Protein AF-A0A819Y690-F1 (afdb_monomer)

pLDDT: mean 80.03, std 16.09, range [38.84, 97.44]

Sequence (135 aa):
MNYKKLGAYDSQSVNSNSQELSTAEKNTSCLHIRRKLILNILAGIAVILILLAIMFATTILIFENVDTQTIKPTTGRSININATTTWIQHATTLAGGREGGRRLNQLYNPDSVYVDDDDRSILIAEWENDRIVKW

Mean predicted aligned error: 18.87 Å

Solvent-accessible surface area (backbone atoms only — not comparable to full-atom values): 8496 Å² total; per-residue (Å²): 138,89,82,84,84,78,76,81,82,74,71,63,67,63,54,56,55,51,53,50,50,54,51,50,54,50,50,54,52,51,51,51,52,52,49,53,53,51,51,52,51,54,51,52,51,52,53,53,53,53,52,52,51,50,53,52,52,53,52,49,56,59,53,68,69,62,65,79,79,74,78,68,85,68,88,78,76,80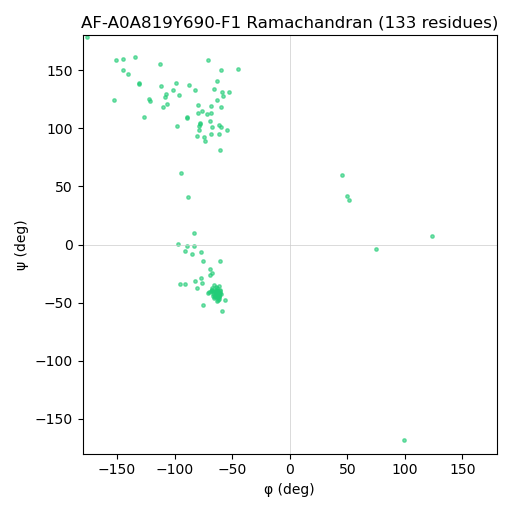,76,86,74,56,90,82,68,71,78,84,76,90,70,80,87,72,58,47,100,56,76,62,45,88,51,89,47,22,54,26,67,64,77,48,77,46,77,39,80,87,78,70,29,40,39,36,38,22,60,78,65,76,44,77,45,79,86

Secondary structure (DSSP, 8-state):
-----PPP--THHHHHHHHHHHHHHHHHHHHHHHHHHHHHHHHHHHHHHHHHHHHHHHHHHHHHT---------TT------TT----------S-SS---SSTT---SEEEEEEETTTTEEEEEETTTTEEEE-

Organism: NCBI:txid433720

Structure (mmCIF, N/CA/C/O backbone):
data_AF-A0A819Y690-F1
#
_entry.id   AF-A0A819Y690-F1
#
loop_
_atom_site.group_PDB
_atom_site.id
_atom_site.type_symbol
_atom_site.label_atom_id
_atom_site.label_alt_id
_atom_site.label_comp_id
_atom_site.label_asym_id
_atom_site.label_entity_id
_atom_site.label_seq_id
_atom_site.pdbx_PDB_ins_code
_atom_site.Cartn_x
_atom_site.Cartn_y
_atom_site.Cartn_z
_atom_site.occupancy
_atom_site.B_iso_or_equiv
_atom_site.auth_seq_id
_atom_site.auth_comp_id
_atom_site.auth_asym_id
_atom_site.auth_atom_id
_atom_site.pdbx_PDB_model_num
ATOM 1 N N . MET A 1 1 ? -76.875 -6.585 97.226 1.00 38.84 1 MET A N 1
ATOM 2 C CA . MET A 1 1 ? -76.715 -7.668 96.232 1.00 38.84 1 MET A CA 1
ATOM 3 C C . MET A 1 1 ? -75.985 -7.094 95.026 1.00 38.84 1 MET A C 1
ATOM 5 O O . MET A 1 1 ? -76.362 -6.030 94.560 1.00 38.84 1 MET A O 1
ATOM 9 N N . ASN A 1 2 ? -74.897 -7.743 94.619 1.00 47.78 2 ASN A N 1
ATOM 10 C CA . ASN A 1 2 ? -73.957 -7.345 93.567 1.00 47.78 2 ASN A CA 1
ATOM 11 C C . ASN A 1 2 ? -74.444 -7.862 92.200 1.00 47.78 2 ASN A C 1
ATOM 13 O O . ASN A 1 2 ? -74.790 -9.038 92.122 1.00 47.78 2 ASN A O 1
ATOM 17 N N . TYR A 1 3 ? -74.371 -7.068 91.128 1.00 44.50 3 TYR A N 1
ATOM 18 C CA . TYR A 1 3 ? -74.034 -7.607 89.803 1.00 44.50 3 TYR A CA 1
ATOM 19 C C . TYR A 1 3 ? -73.371 -6.548 88.917 1.00 44.50 3 TYR A C 1
ATOM 21 O O . TYR A 1 3 ? -73.872 -5.450 88.685 1.00 44.50 3 TYR A O 1
ATOM 29 N N . LYS A 1 4 ? -72.182 -6.925 88.454 1.00 50.94 4 LYS A N 1
ATOM 30 C CA . LYS A 1 4 ? -71.248 -6.176 87.619 1.00 50.94 4 LYS A CA 1
ATOM 31 C C . LYS A 1 4 ? -71.740 -6.261 86.171 1.00 50.94 4 LYS A C 1
ATOM 33 O O . LYS A 1 4 ? -71.847 -7.360 85.632 1.00 50.94 4 LYS A O 1
ATOM 38 N N . LYS A 1 5 ? -72.040 -5.128 85.531 1.00 49.84 5 LYS A N 1
ATOM 39 C CA . LYS A 1 5 ? -72.360 -5.091 84.097 1.00 49.84 5 LYS A CA 1
ATOM 40 C C . LYS A 1 5 ? -71.040 -5.163 83.321 1.00 49.84 5 LYS A C 1
ATOM 42 O O . LYS A 1 5 ? -70.294 -4.190 83.283 1.00 49.84 5 LYS A O 1
ATOM 47 N N . LEU A 1 6 ? -70.713 -6.344 82.796 1.00 48.91 6 LEU A N 1
ATOM 48 C CA . LEU A 1 6 ? -69.566 -6.552 81.909 1.00 48.91 6 LEU A CA 1
ATOM 49 C C . LEU A 1 6 ? -69.842 -5.834 80.582 1.00 48.91 6 LEU A C 1
ATOM 51 O O . LEU A 1 6 ? -70.844 -6.108 79.923 1.00 48.91 6 LEU A O 1
ATOM 55 N N . GLY A 1 7 ? -68.985 -4.872 80.241 1.00 55.56 7 GLY A N 1
ATOM 56 C CA . GLY A 1 7 ? -69.022 -4.175 78.958 1.00 55.56 7 GLY A CA 1
ATOM 57 C C . GLY A 1 7 ? -68.756 -5.142 77.807 1.00 55.56 7 GLY A C 1
ATOM 58 O O . GLY A 1 7 ? -67.942 -6.056 77.936 1.00 55.56 7 GLY A O 1
ATOM 59 N N . ALA A 1 8 ? -69.479 -4.953 76.703 1.00 52.78 8 ALA A N 1
ATOM 60 C CA . ALA A 1 8 ? -69.336 -5.741 75.488 1.00 52.78 8 ALA A CA 1
ATOM 61 C C . ALA A 1 8 ? -67.902 -5.641 74.945 1.00 52.78 8 ALA A C 1
ATOM 63 O O . ALA A 1 8 ? -67.343 -4.552 74.835 1.00 52.78 8 ALA A O 1
ATOM 64 N N . TYR A 1 9 ? -67.317 -6.793 74.631 1.00 52.31 9 TYR A N 1
ATOM 65 C CA . TYR A 1 9 ? -65.997 -6.901 74.025 1.00 52.31 9 TYR A CA 1
ATOM 66 C C . TYR A 1 9 ? -66.085 -6.428 72.565 1.00 52.31 9 TYR A C 1
ATOM 68 O O . TYR A 1 9 ? -66.771 -7.052 71.753 1.00 52.31 9 TYR A O 1
ATOM 76 N N . ASP A 1 10 ? -65.444 -5.302 72.245 1.00 55.59 10 ASP A N 1
ATOM 77 C CA . ASP A 1 10 ? -65.458 -4.709 70.906 1.00 55.59 10 ASP A CA 1
ATOM 78 C C . ASP A 1 10 ? -64.499 -5.459 69.966 1.00 55.59 10 ASP A C 1
ATOM 80 O O . ASP A 1 10 ? -63.275 -5.321 70.024 1.00 55.59 10 ASP A O 1
ATOM 84 N N . SER A 1 11 ? -65.081 -6.283 69.096 1.00 55.25 11 SER A N 1
ATOM 85 C CA . SER A 1 11 ? -64.370 -7.097 68.106 1.00 55.25 11 SER A CA 1
ATOM 86 C C . SER A 1 11 ? -63.889 -6.304 66.885 1.00 55.25 11 SER A C 1
ATOM 88 O O . SER A 1 11 ? -63.142 -6.851 66.071 1.00 55.25 11 SER A O 1
ATOM 90 N N . GLN A 1 12 ? -64.250 -5.021 66.749 1.00 54.78 12 GLN A N 1
ATOM 91 C CA . GLN A 1 12 ? -63.836 -4.223 65.591 1.00 54.78 12 GLN A CA 1
ATOM 92 C C . GLN A 1 12 ? -62.380 -3.749 65.670 1.00 54.78 12 GLN A C 1
ATOM 94 O O . GLN A 1 12 ? -61.725 -3.656 64.634 1.00 54.78 12 GLN A O 1
ATOM 99 N N . SER A 1 13 ? -61.834 -3.549 66.874 1.00 54.94 13 SER A N 1
ATOM 100 C CA . SER A 1 13 ? -60.443 -3.094 67.064 1.00 54.94 13 SER A CA 1
ATOM 101 C C . SER A 1 13 ? -59.379 -4.115 66.631 1.00 54.94 13 SER A C 1
ATOM 103 O O . SER A 1 13 ? -58.255 -3.751 66.290 1.00 54.94 13 SER A O 1
ATOM 105 N N . VAL A 1 14 ? -59.718 -5.407 66.622 1.00 59.09 14 VAL A N 1
ATOM 106 C CA . VAL A 1 14 ? -58.767 -6.483 66.296 1.00 59.09 14 VAL A CA 1
ATOM 107 C C . VAL A 1 14 ? -58.617 -6.660 64.777 1.00 59.09 14 VAL A C 1
ATOM 109 O O . VAL A 1 14 ? -57.529 -6.988 64.299 1.00 59.09 14 VAL A O 1
ATOM 112 N N . ASN A 1 15 ? -59.673 -6.399 63.997 1.00 57.69 15 ASN A N 1
ATOM 113 C CA . ASN A 1 15 ? -59.669 -6.568 62.537 1.00 57.69 15 ASN A CA 1
ATOM 114 C C . ASN A 1 15 ? -59.003 -5.386 61.802 1.00 57.69 15 ASN A C 1
ATOM 116 O O . ASN A 1 15 ? -58.261 -5.578 60.843 1.00 57.69 15 ASN A O 1
ATOM 120 N N . SER A 1 16 ? -59.197 -4.159 62.289 1.00 60.84 16 SER A N 1
ATOM 121 C CA . SER A 1 16 ? -58.549 -2.965 61.726 1.00 60.84 16 SER A CA 1
ATOM 122 C C . SER A 1 16 ? -57.027 -3.005 61.894 1.00 60.84 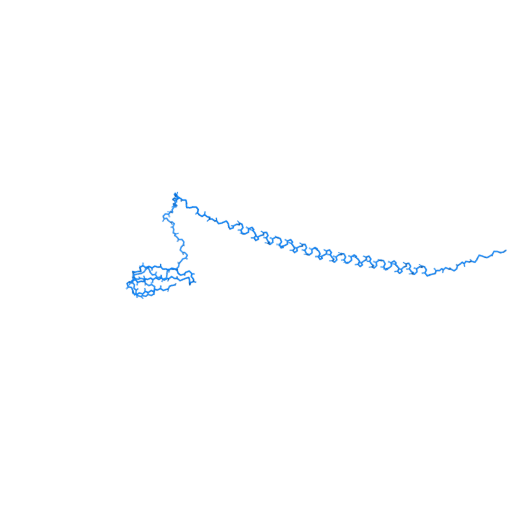16 SER A C 1
ATOM 124 O O . SER A 1 16 ? -56.296 -2.797 60.927 1.00 60.84 16 SER A O 1
ATOM 126 N N . ASN A 1 17 ? -56.542 -3.390 63.078 1.00 62.34 17 ASN A N 1
ATOM 127 C CA . ASN A 1 17 ? -55.106 -3.513 63.350 1.00 62.34 17 ASN A CA 1
ATOM 128 C C . ASN A 1 17 ? -54.434 -4.626 62.526 1.00 62.34 17 ASN A C 1
ATOM 130 O O . ASN A 1 17 ? -53.286 -4.487 62.109 1.00 62.34 17 ASN A O 1
ATOM 134 N N . SER A 1 18 ? -55.135 -5.732 62.261 1.00 63.25 18 SER A N 1
ATOM 135 C CA . SER A 1 18 ? -54.601 -6.833 61.444 1.00 63.25 18 SER A CA 1
ATOM 136 C C . SER A 1 18 ? -54.610 -6.512 59.943 1.00 63.25 18 SER A C 1
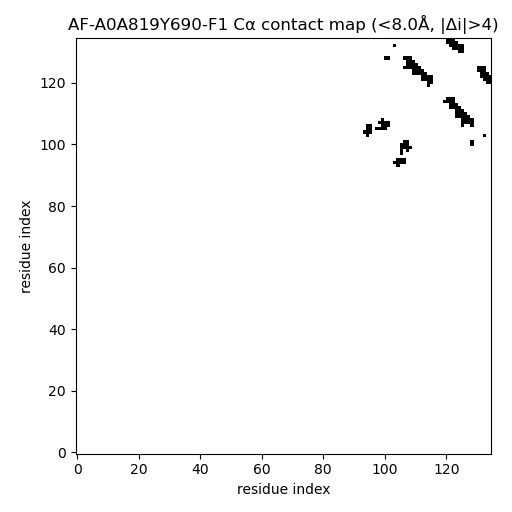ATOM 138 O O . SER A 1 18 ? -53.673 -6.890 59.233 1.00 63.25 18 SER A O 1
ATOM 140 N N . GLN A 1 19 ? -55.591 -5.747 59.454 1.00 68.88 19 GLN A N 1
ATOM 141 C CA . GLN A 1 19 ? -55.574 -5.206 58.090 1.00 68.88 19 GLN A CA 1
ATOM 142 C C . GLN A 1 19 ? -54.485 -4.139 57.886 1.00 68.88 19 GLN A C 1
ATOM 144 O O . GLN A 1 19 ? -53.811 -4.161 56.851 1.00 68.88 19 GLN A O 1
ATOM 149 N N . GLU A 1 20 ? -54.253 -3.248 58.856 1.00 70.81 20 GLU A N 1
ATOM 150 C CA . GLU A 1 20 ? -53.158 -2.267 58.801 1.00 70.81 20 GLU A CA 1
ATOM 151 C C . GLU A 1 20 ? -51.781 -2.936 58.829 1.00 70.81 20 GLU A C 1
ATOM 153 O O . GLU A 1 20 ? -50.924 -2.591 58.012 1.00 70.81 20 GLU A O 1
ATOM 158 N N . LEU A 1 21 ? -51.580 -3.945 59.685 1.00 69.50 21 LEU A N 1
ATOM 159 C CA . LEU A 1 21 ? -50.320 -4.690 59.762 1.00 69.50 21 LEU A CA 1
ATOM 160 C C . LEU A 1 21 ? -50.013 -5.423 58.444 1.00 69.50 21 LEU A C 1
ATOM 162 O O . LEU A 1 21 ? -48.899 -5.328 57.930 1.00 69.50 21 LEU A O 1
ATOM 166 N N . SER A 1 22 ? -51.017 -6.074 57.840 1.00 75.94 22 SER A N 1
ATOM 167 C CA . SER A 1 22 ? -50.877 -6.733 56.531 1.00 75.94 22 SER A CA 1
ATOM 168 C C . SER A 1 22 ? -50.568 -5.737 55.406 1.00 75.94 22 SER A C 1
ATOM 170 O O . SER A 1 22 ? -49.785 -6.025 54.497 1.00 75.94 22 SER A O 1
ATOM 172 N N . THR A 1 23 ? -51.165 -4.545 55.464 1.00 75.69 23 THR A N 1
ATOM 173 C CA . THR A 1 23 ? -50.940 -3.482 54.477 1.00 75.69 23 THR A CA 1
ATOM 174 C C . THR A 1 23 ? -49.543 -2.878 54.626 1.00 75.69 23 THR A C 1
ATOM 176 O O . THR A 1 23 ? -48.848 -2.691 53.626 1.00 75.69 23 THR A O 1
ATOM 179 N N . ALA A 1 24 ? -49.081 -2.649 55.857 1.00 72.12 24 ALA A N 1
ATOM 180 C CA . ALA A 1 24 ? -47.726 -2.194 56.146 1.00 72.12 24 ALA A CA 1
ATOM 181 C C . ALA A 1 24 ? -46.679 -3.216 55.675 1.00 72.12 24 ALA A C 1
ATOM 183 O O . ALA A 1 24 ? -45.754 -2.845 54.960 1.00 72.12 24 ALA A O 1
ATOM 184 N N . GLU A 1 25 ? -46.859 -4.505 55.971 1.00 79.31 25 GLU A N 1
ATOM 185 C CA . GLU A 1 25 ? -45.944 -5.578 55.558 1.00 79.31 25 GLU A CA 1
ATOM 186 C C . GLU A 1 25 ? -45.844 -5.721 54.026 1.00 79.31 25 GLU A C 1
ATOM 188 O O . GLU A 1 25 ? -44.745 -5.854 53.467 1.00 79.31 25 GLU A O 1
ATOM 193 N N . LYS A 1 26 ? -46.977 -5.593 53.317 1.00 74.56 26 LYS A N 1
ATOM 194 C CA . LYS A 1 26 ? -47.015 -5.533 51.845 1.00 74.56 26 LYS A CA 1
ATOM 195 C C . LYS A 1 26 ? -46.296 -4.299 51.300 1.00 74.56 26 LYS A C 1
ATOM 197 O O . LYS A 1 26 ? -45.567 -4.414 50.313 1.00 74.56 26 LYS A O 1
ATOM 202 N N . ASN A 1 27 ? -46.446 -3.142 51.942 1.00 74.56 27 ASN A N 1
ATOM 203 C CA . ASN A 1 27 ? -45.776 -1.906 51.538 1.00 74.56 27 ASN A CA 1
ATOM 204 C C . ASN A 1 27 ? -44.254 -1.991 51.735 1.00 74.56 27 ASN A C 1
ATOM 206 O O . ASN A 1 27 ? -43.508 -1.595 50.837 1.00 74.56 27 ASN A O 1
ATOM 210 N N . THR A 1 28 ? -43.776 -2.577 52.837 1.00 79.81 28 THR A N 1
ATOM 211 C CA . THR A 1 28 ? -42.340 -2.806 53.082 1.00 79.81 28 THR A CA 1
ATOM 212 C C . THR A 1 28 ? -41.753 -3.789 52.069 1.00 79.81 28 THR A C 1
ATOM 214 O O . THR A 1 28 ? -40.676 -3.549 51.523 1.00 79.81 28 THR A O 1
ATOM 217 N N . SER A 1 29 ? -42.492 -4.854 51.742 1.00 85.44 29 SER A N 1
ATOM 218 C CA . SER A 1 29 ? -42.092 -5.852 50.739 1.00 85.44 29 SER A CA 1
ATOM 219 C C . SER A 1 29 ? -42.054 -5.272 49.320 1.00 85.44 29 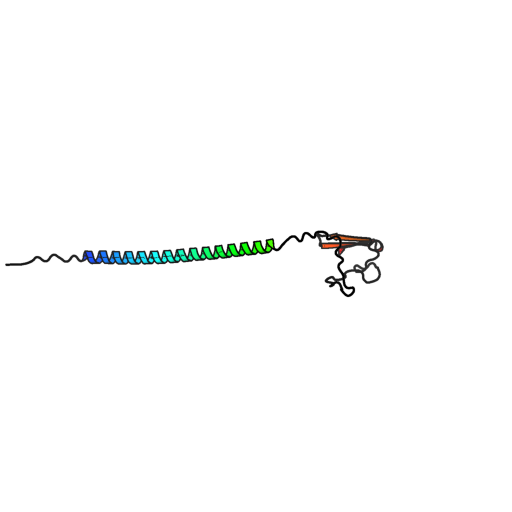SER A C 1
ATOM 221 O O . SER A 1 29 ? -41.093 -5.485 48.581 1.00 85.44 29 SER A O 1
ATOM 223 N N . CYS A 1 30 ? -43.053 -4.470 48.944 1.00 83.00 30 CYS A N 1
ATOM 224 C CA . CYS A 1 30 ? -43.097 -3.764 47.662 1.00 83.00 30 CYS A CA 1
ATOM 225 C C . CYS A 1 30 ? -41.957 -2.738 47.539 1.00 83.00 30 CYS A C 1
ATOM 227 O O . CYS A 1 30 ? -41.283 -2.671 46.507 1.00 83.00 30 CYS A O 1
ATOM 229 N N . LEU A 1 31 ? -41.682 -1.982 48.609 1.00 84.88 31 LEU A N 1
ATOM 230 C CA . LEU A 1 31 ? -40.569 -1.033 48.666 1.00 84.88 31 LEU A CA 1
ATOM 231 C C . LEU A 1 31 ? -39.212 -1.745 48.555 1.00 84.88 31 LEU A C 1
ATOM 233 O O . LEU A 1 31 ? -38.324 -1.262 47.851 1.00 84.88 31 LEU A O 1
ATOM 237 N N . HIS A 1 32 ? -39.062 -2.910 49.191 1.00 88.31 32 HIS A N 1
ATOM 238 C CA . HIS A 1 32 ? -37.863 -3.749 49.098 1.00 88.31 32 HIS A CA 1
ATOM 239 C C . HIS A 1 32 ? -37.615 -4.253 47.673 1.00 88.31 32 HIS A C 1
ATOM 241 O O . HIS A 1 32 ? -36.494 -4.161 47.170 1.00 88.31 32 HIS A O 1
ATOM 247 N N . ILE A 1 33 ? -38.661 -4.716 46.984 1.00 89.44 33 ILE A N 1
ATOM 248 C CA . ILE A 1 33 ? -38.575 -5.179 45.591 1.00 89.44 33 ILE A CA 1
ATOM 249 C C . ILE A 1 33 ? -38.211 -4.020 44.651 1.00 89.44 33 ILE A C 1
ATOM 251 O O . ILE A 1 33 ? -37.303 -4.163 43.832 1.00 89.44 33 ILE A O 1
ATOM 255 N N . ARG A 1 34 ? -38.847 -2.847 44.800 1.00 90.69 34 ARG A N 1
ATOM 256 C CA . ARG A 1 34 ? -38.523 -1.646 44.006 1.00 90.69 34 ARG A CA 1
ATOM 257 C C . ARG A 1 34 ? -37.080 -1.188 44.217 1.00 90.69 34 A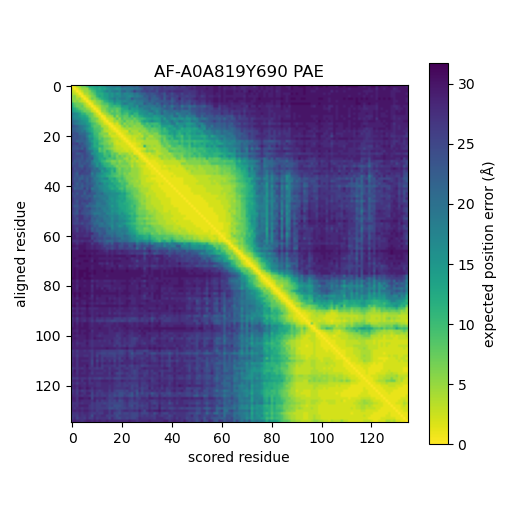RG A C 1
ATOM 259 O O . ARG A 1 34 ? -36.400 -0.868 43.248 1.00 90.69 34 ARG A O 1
ATOM 266 N N . ARG A 1 35 ? -36.585 -1.201 45.460 1.00 90.12 35 ARG A N 1
ATOM 267 C CA . ARG A 1 35 ? -35.185 -0.864 45.776 1.00 90.12 35 ARG A CA 1
ATOM 268 C C . ARG A 1 35 ? -34.202 -1.842 45.138 1.00 90.12 35 ARG A C 1
ATOM 270 O O . ARG A 1 35 ? -33.233 -1.395 44.536 1.00 90.12 35 ARG A O 1
ATOM 277 N N . LYS A 1 36 ? -34.463 -3.152 45.202 1.00 91.81 36 LYS A N 1
ATOM 278 C CA . LYS A 1 36 ? -33.632 -4.167 44.529 1.00 91.81 36 LYS A CA 1
ATOM 279 C C . LYS A 1 36 ? -33.615 -3.992 43.010 1.00 91.81 36 LYS A C 1
ATOM 281 O O . LYS A 1 36 ? -32.553 -4.088 42.405 1.00 91.81 36 LYS A O 1
ATOM 286 N N . LEU A 1 37 ? -34.764 -3.688 42.405 1.00 91.12 37 LEU A N 1
ATOM 287 C CA . LEU A 1 37 ? -34.859 -3.421 40.970 1.00 91.12 37 LEU A CA 1
ATOM 288 C C . LEU A 1 37 ? -34.028 -2.193 40.568 1.00 91.12 37 LEU A C 1
ATOM 290 O O . LEU A 1 37 ? -33.241 -2.271 39.629 1.00 91.12 37 LEU A O 1
ATOM 294 N N . ILE A 1 38 ? -34.153 -1.088 41.309 1.00 93.44 38 ILE A N 1
ATOM 295 C CA . ILE A 1 38 ? -33.389 0.144 41.061 1.00 93.44 38 ILE A CA 1
ATOM 296 C C . ILE A 1 38 ? -31.887 -0.103 41.229 1.00 93.44 38 ILE A C 1
ATOM 298 O O . ILE A 1 38 ? -31.109 0.300 40.371 1.00 93.44 38 ILE A O 1
ATOM 302 N N . LEU A 1 39 ? -31.471 -0.802 42.289 1.00 91.88 39 LEU A N 1
ATOM 303 C CA . LEU A 1 39 ? -30.061 -1.127 42.523 1.00 91.88 39 LEU A CA 1
ATOM 304 C C . LEU A 1 39 ? -29.471 -1.980 41.394 1.00 91.88 39 LEU A C 1
ATOM 306 O O . LEU A 1 39 ? -28.352 -1.715 40.967 1.00 91.88 39 LEU A O 1
ATOM 310 N N . ASN A 1 40 ? -30.226 -2.942 40.860 1.00 93.75 40 ASN A N 1
ATOM 311 C CA . ASN A 1 40 ? -29.774 -3.766 39.738 1.00 93.75 40 ASN A CA 1
ATOM 312 C C . ASN A 1 40 ? -29.639 -2.959 38.438 1.00 93.75 40 ASN A C 1
ATOM 314 O O . ASN A 1 40 ? -28.680 -3.153 37.695 1.00 93.75 40 ASN A O 1
ATOM 318 N N . ILE A 1 41 ? -30.565 -2.030 38.177 1.00 95.56 41 ILE A N 1
ATOM 319 C CA . ILE A 1 41 ? -30.490 -1.137 37.012 1.00 95.56 41 ILE A CA 1
ATOM 320 C C . ILE A 1 41 ? -29.280 -0.204 37.135 1.00 95.56 41 ILE A C 1
ATOM 322 O O . ILE A 1 41 ? -28.506 -0.075 36.189 1.00 95.56 41 ILE A O 1
ATOM 326 N N . LEU A 1 42 ? -29.073 0.401 38.309 1.00 95.94 42 LEU A N 1
ATOM 327 C CA . LEU A 1 42 ? -27.924 1.272 38.571 1.00 95.94 42 LEU A CA 1
ATOM 328 C C . LEU A 1 42 ? -26.595 0.515 38.466 1.00 95.94 42 LEU A C 1
ATOM 330 O O . LEU A 1 42 ? -25.653 1.028 37.868 1.00 95.94 42 LEU A O 1
ATOM 334 N N . ALA A 1 43 ? -26.529 -0.714 38.985 1.00 95.25 43 ALA A N 1
ATOM 335 C CA . ALA A 1 43 ? -25.361 -1.577 38.838 1.00 95.25 43 ALA A CA 1
ATOM 336 C C . ALA A 1 43 ? -25.079 -1.898 37.361 1.00 95.25 43 ALA A C 1
ATOM 338 O O . ALA A 1 43 ? -23.933 -1.817 36.928 1.00 95.25 43 ALA A O 1
ATOM 339 N N . GLY A 1 44 ? -26.116 -2.186 36.567 1.00 96.00 44 GLY A N 1
ATOM 340 C CA . GLY A 1 44 ? -25.983 -2.405 35.125 1.00 96.00 44 GLY A CA 1
ATOM 341 C C . GLY A 1 44 ? -25.448 -1.176 34.384 1.00 96.00 44 GLY A C 1
ATOM 342 O O . GLY A 1 44 ? -24.516 -1.293 33.591 1.00 96.00 44 GLY A O 1
ATOM 343 N N . ILE A 1 45 ? -25.974 0.013 34.692 1.00 97.00 45 ILE A N 1
ATOM 344 C CA . ILE A 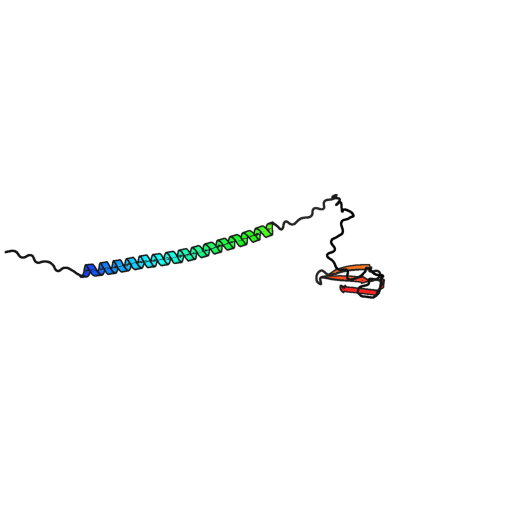1 45 ? -25.488 1.279 34.120 1.00 97.00 45 ILE A CA 1
ATOM 345 C C . ILE A 1 45 ? -24.021 1.513 34.503 1.00 97.00 45 ILE A C 1
ATOM 347 O O . ILE A 1 45 ? -23.216 1.851 33.639 1.00 97.00 45 ILE A O 1
ATOM 351 N N . ALA A 1 46 ? -23.650 1.289 35.766 1.00 96.94 46 ALA A N 1
ATOM 352 C CA . ALA A 1 46 ? -22.273 1.449 36.224 1.00 96.94 46 ALA A CA 1
ATOM 353 C C . ALA A 1 46 ? -21.300 0.527 35.470 1.00 96.94 46 ALA A C 1
ATOM 355 O O . ALA A 1 46 ? -20.241 0.979 35.043 1.00 96.94 46 ALA A O 1
ATOM 356 N N . VAL A 1 47 ? -21.677 -0.736 35.236 1.00 97.38 47 VAL A N 1
ATOM 357 C CA . VAL A 1 47 ? -20.868 -1.680 34.447 1.00 97.38 47 VAL A CA 1
ATOM 358 C C . VAL A 1 47 ? -20.691 -1.189 33.009 1.00 97.38 47 VAL A C 1
ATOM 360 O O . VAL A 1 47 ? -19.575 -1.203 32.498 1.00 97.38 47 VAL A O 1
ATOM 363 N N . ILE A 1 48 ? -21.757 -0.700 32.369 1.00 97.38 48 ILE A N 1
ATOM 364 C CA . ILE A 1 48 ? -21.682 -0.164 31.001 1.00 97.38 48 ILE A CA 1
ATOM 365 C C . ILE A 1 48 ? -20.740 1.045 30.940 1.00 97.38 48 ILE A C 1
ATOM 367 O O . ILE A 1 48 ? -19.899 1.117 30.047 1.00 97.38 48 ILE A O 1
ATOM 371 N N . LEU A 1 49 ? -20.827 1.965 31.903 1.00 97.25 49 LEU A N 1
ATOM 372 C CA . LEU A 1 49 ? -19.948 3.136 31.959 1.00 97.25 49 LEU A CA 1
ATOM 373 C C . LEU A 1 49 ? -18.476 2.748 32.153 1.00 97.25 49 LEU A C 1
ATOM 375 O O . LEU A 1 49 ? -17.606 3.328 31.506 1.00 97.25 49 LEU A O 1
ATOM 379 N N . ILE A 1 50 ? -18.194 1.743 32.988 1.00 97.44 50 ILE A N 1
ATOM 380 C CA . ILE A 1 50 ? -16.836 1.215 33.182 1.00 97.44 50 ILE A CA 1
ATOM 381 C C . ILE A 1 50 ? -16.305 0.606 31.880 1.00 97.44 50 ILE A C 1
ATOM 383 O O . ILE A 1 50 ? -15.177 0.896 31.489 1.00 97.44 50 ILE A O 1
ATOM 387 N N . LEU A 1 51 ? -17.113 -0.190 31.173 1.00 96.62 51 LEU A N 1
ATOM 388 C CA . LEU A 1 51 ? -16.714 -0.779 29.892 1.00 96.62 51 LEU A CA 1
ATOM 389 C C . LEU A 1 51 ? -16.443 0.294 28.829 1.00 96.62 51 LEU A C 1
ATOM 391 O O . LEU A 1 51 ? -15.448 0.201 28.116 1.00 96.62 51 LEU A O 1
ATOM 395 N N . LEU A 1 52 ? -17.273 1.338 28.753 1.00 96.56 52 LEU A N 1
ATOM 396 C CA . LEU A 1 52 ? -17.054 2.464 27.839 1.00 96.56 52 LEU A CA 1
ATOM 397 C C . LEU A 1 52 ? -15.771 3.236 28.172 1.00 96.56 52 LEU A C 1
ATOM 399 O O . LEU A 1 52 ? -15.017 3.582 27.264 1.00 96.56 52 LEU A O 1
ATOM 403 N N . ALA A 1 53 ? -15.491 3.463 29.458 1.00 96.38 53 ALA A N 1
ATOM 404 C CA . ALA A 1 53 ? -14.262 4.116 29.897 1.00 96.38 53 ALA A CA 1
ATOM 405 C C . ALA A 1 53 ? -13.015 3.284 29.551 1.00 96.38 53 ALA A C 1
ATOM 407 O O . ALA A 1 53 ? -12.027 3.838 29.071 1.00 96.38 53 ALA A O 1
ATOM 408 N N . ILE A 1 54 ? -13.075 1.959 29.734 1.00 95.94 54 ILE A N 1
ATOM 409 C CA . ILE A 1 54 ? -11.994 1.039 29.350 1.00 95.94 54 ILE A CA 1
ATOM 410 C C . ILE A 1 54 ? -11.777 1.079 27.835 1.00 95.94 54 ILE A C 1
ATOM 412 O O . ILE A 1 54 ? -10.645 1.258 27.393 1.00 95.94 54 ILE A O 1
ATOM 416 N N . MET A 1 55 ? -12.845 0.976 27.038 1.00 95.44 55 MET A N 1
ATOM 417 C CA . MET A 1 55 ? -12.757 1.059 25.577 1.00 95.44 55 MET A CA 1
ATOM 418 C C . MET A 1 55 ? -12.095 2.369 25.133 1.00 95.44 55 MET A C 1
ATOM 420 O O . MET A 1 55 ? -11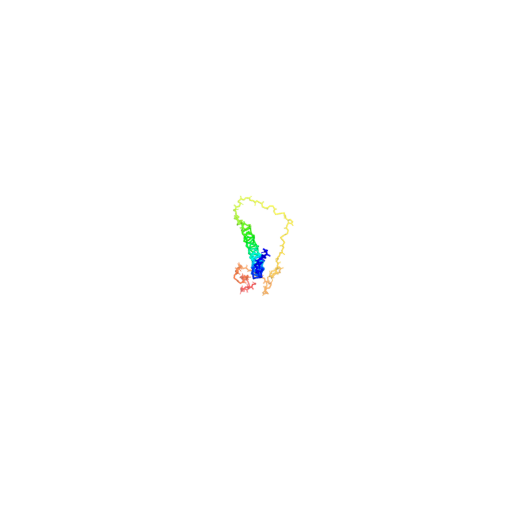.139 2.342 24.361 1.00 95.44 55 MET A O 1
ATOM 424 N N . PHE A 1 56 ? -12.523 3.506 25.683 1.00 95.19 56 PHE A N 1
ATOM 425 C CA . PHE A 1 56 ? -11.938 4.809 25.370 1.00 95.19 56 PHE A CA 1
ATOM 426 C C . PHE A 1 56 ? -10.453 4.905 25.769 1.00 95.19 56 PHE A C 1
ATOM 428 O O . PHE A 1 56 ? -9.619 5.327 24.966 1.00 95.19 56 PHE A O 1
ATOM 435 N N . ALA A 1 57 ? -10.087 4.432 26.965 1.00 93.38 57 ALA A N 1
ATOM 436 C CA . ALA A 1 57 ? -8.695 4.398 27.410 1.00 93.38 57 ALA A CA 1
ATOM 437 C C . ALA A 1 57 ? -7.817 3.525 26.497 1.00 93.38 57 ALA A C 1
ATOM 439 O O . ALA A 1 57 ? -6.728 3.944 26.109 1.00 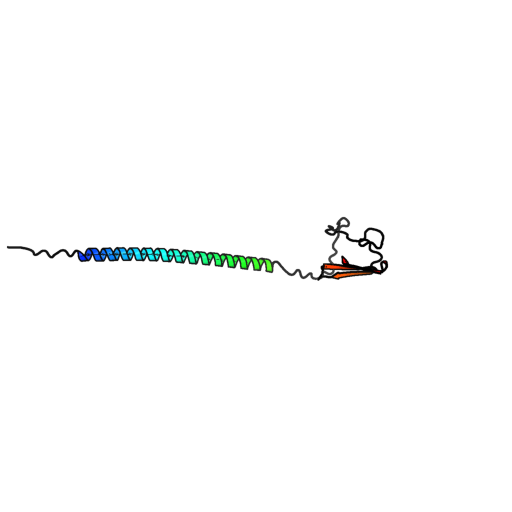93.38 57 ALA A O 1
ATOM 440 N N . THR A 1 58 ? -8.303 2.347 26.085 1.00 90.44 58 THR A N 1
ATOM 441 C CA . THR A 1 58 ? -7.558 1.475 25.160 1.00 90.44 58 THR A CA 1
ATOM 442 C C . THR A 1 58 ? -7.358 2.117 23.789 1.00 90.44 58 THR A C 1
ATOM 444 O O . THR A 1 58 ? -6.282 1.980 23.214 1.00 90.44 58 THR A O 1
ATOM 447 N N . THR A 1 59 ? -8.335 2.880 23.285 1.00 87.88 59 THR A N 1
ATOM 448 C CA . THR A 1 59 ? -8.174 3.607 22.016 1.00 87.88 59 THR A CA 1
ATOM 449 C C . THR A 1 59 ? -7.138 4.730 22.100 1.00 87.88 59 THR A C 1
ATOM 451 O O . THR A 1 59 ? -6.365 4.901 21.161 1.00 87.88 59 THR A O 1
ATOM 454 N N . ILE A 1 60 ? -7.064 5.447 23.228 1.00 85.00 60 ILE A N 1
ATOM 455 C CA . ILE A 1 60 ? -6.059 6.500 23.448 1.00 85.00 60 ILE A CA 1
ATOM 456 C C . ILE A 1 60 ? -4.651 5.902 23.523 1.00 85.00 60 ILE A C 1
ATOM 458 O O . ILE A 1 60 ? -3.748 6.414 22.871 1.00 85.00 60 ILE A O 1
ATOM 462 N N . LEU A 1 61 ? -4.471 4.790 24.244 1.00 79.00 61 LEU A N 1
ATOM 463 C CA . LEU A 1 61 ? -3.169 4.117 24.358 1.00 79.00 61 LEU A CA 1
ATOM 464 C C . LEU A 1 61 ? -2.635 3.624 23.006 1.00 79.00 61 LEU A C 1
ATOM 466 O O . LEU A 1 61 ? -1.434 3.673 22.762 1.00 79.00 61 LEU A O 1
ATOM 470 N N . ILE A 1 62 ? -3.516 3.165 22.111 1.00 74.38 62 ILE A N 1
ATOM 471 C CA . ILE A 1 62 ? -3.125 2.779 20.748 1.00 74.38 62 ILE A CA 1
ATOM 472 C C . ILE A 1 62 ? -2.686 4.009 19.942 1.00 74.38 62 ILE A C 1
ATOM 474 O O . ILE A 1 62 ? -1.723 3.921 19.185 1.00 74.38 62 ILE A O 1
ATOM 478 N N . PHE A 1 63 ? -3.364 5.148 20.112 1.00 67.44 63 PHE A N 1
ATOM 479 C CA . PHE A 1 63 ? -3.040 6.392 19.412 1.00 67.44 63 PHE A CA 1
ATOM 480 C C . PHE A 1 63 ? -1.718 7.009 19.890 1.00 67.44 63 PHE A C 1
ATOM 482 O O . PHE A 1 63 ? -0.913 7.432 19.067 1.00 67.44 63 PHE A O 1
ATOM 489 N N . GLU A 1 64 ? -1.453 6.996 21.198 1.00 68.00 64 GLU A N 1
ATOM 490 C CA . GLU A 1 64 ? -0.193 7.490 21.775 1.00 68.00 64 GLU A CA 1
ATOM 491 C C . GLU A 1 64 ? 1.007 6.592 21.420 1.00 68.00 64 GLU A C 1
ATOM 493 O O . GLU A 1 64 ? 2.141 7.051 21.399 1.00 68.00 64 GLU A O 1
ATOM 498 N N . ASN A 1 65 ? 0.769 5.329 21.045 1.00 56.47 65 ASN A N 1
ATOM 499 C CA . ASN A 1 65 ? 1.811 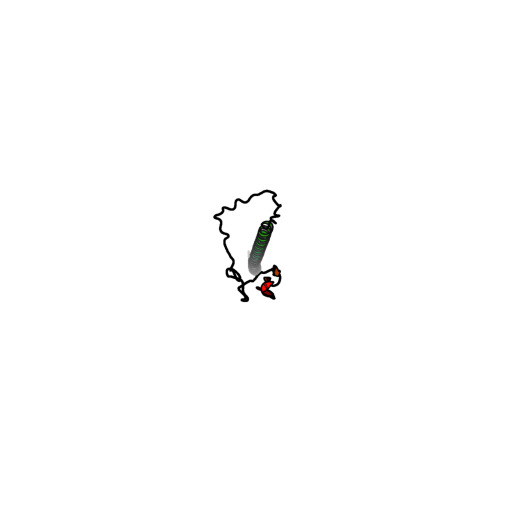4.422 20.556 1.00 56.47 65 ASN A CA 1
ATOM 500 C C . ASN A 1 65 ? 2.125 4.593 19.052 1.00 56.47 65 ASN A C 1
ATOM 502 O O . ASN A 1 65 ? 3.002 3.908 18.521 1.00 56.47 65 ASN A O 1
ATOM 506 N N . VAL A 1 66 ? 1.434 5.502 18.353 1.00 60.09 66 VAL A N 1
ATOM 507 C CA . VAL A 1 66 ? 1.823 5.972 17.014 1.00 60.09 66 VAL A CA 1
ATOM 508 C C . VAL A 1 66 ? 2.649 7.245 17.182 1.00 60.09 66 VAL A C 1
ATOM 510 O O . VAL A 1 66 ? 2.292 8.327 16.722 1.00 60.09 66 VAL A O 1
ATOM 513 N N . ASP A 1 67 ? 3.787 7.112 17.861 1.00 57.34 67 ASP A N 1
ATOM 514 C CA . ASP A 1 67 ? 4.823 8.129 17.812 1.00 57.34 67 ASP A CA 1
ATOM 515 C C . ASP A 1 67 ? 5.267 8.270 16.359 1.00 57.34 67 ASP A C 1
ATOM 517 O O . ASP A 1 67 ? 5.783 7.338 15.730 1.00 57.34 67 ASP A O 1
ATOM 521 N N . THR A 1 68 ? 5.066 9.464 15.811 1.00 45.91 68 THR A N 1
ATOM 522 C CA . THR A 1 68 ? 5.717 9.892 14.585 1.00 45.91 68 THR A CA 1
ATOM 523 C C . THR A 1 68 ? 7.220 9.734 14.785 1.00 45.91 68 THR A C 1
ATOM 525 O O . THR A 1 68 ? 7.868 10.595 15.387 1.00 45.91 68 THR A O 1
ATOM 528 N N . GLN A 1 69 ? 7.777 8.634 14.277 1.00 46.62 69 GLN A N 1
ATOM 529 C CA . GLN A 1 69 ? 9.204 8.475 14.031 1.00 46.62 69 GLN A CA 1
ATOM 530 C C . GLN A 1 69 ? 9.593 9.564 13.030 1.00 46.62 69 GLN A C 1
ATOM 532 O O . GLN A 1 69 ? 9.640 9.359 11.819 1.00 46.62 69 GLN A O 1
ATOM 537 N N . THR A 1 70 ? 9.808 10.774 13.536 1.00 44.59 70 THR A N 1
ATOM 538 C CA . THR A 1 70 ? 10.443 11.849 12.797 1.00 44.59 70 THR A CA 1
ATOM 539 C C . THR A 1 70 ? 11.880 11.405 12.621 1.00 44.59 70 THR A C 1
ATOM 541 O O . THR A 1 70 ? 12.718 11.532 13.513 1.00 44.59 70 THR A O 1
ATOM 544 N N . ILE A 1 71 ? 12.143 10.788 11.470 1.00 57.06 71 ILE A N 1
ATOM 545 C CA . ILE A 1 71 ? 13.476 10.376 11.064 1.00 57.06 71 ILE A CA 1
ATOM 546 C C . ILE A 1 71 ? 14.308 11.657 10.979 1.00 57.06 71 ILE A C 1
ATOM 548 O O . ILE A 1 71 ? 14.275 12.373 9.980 1.00 57.06 71 ILE A O 1
ATOM 552 N N . LYS A 1 72 ? 15.040 11.994 12.045 1.00 58.56 72 LYS A N 1
ATOM 553 C CA . LYS A 1 72 ? 16.089 13.005 11.950 1.00 58.56 72 LYS A CA 1
ATOM 554 C C . LYS A 1 72 ? 17.132 12.449 10.983 1.00 58.56 72 LYS A C 1
ATOM 556 O O . LYS A 1 72 ? 17.617 11.339 11.230 1.00 58.56 72 LYS A O 1
ATOM 561 N N . PRO A 1 73 ? 17.491 13.164 9.902 1.00 53.44 73 PRO A N 1
ATOM 562 C CA . PRO A 1 73 ? 18.544 12.706 9.013 1.00 53.44 73 PRO A CA 1
ATOM 563 C C . PRO A 1 73 ? 19.829 12.622 9.834 1.00 53.44 73 PRO A C 1
ATOM 565 O O . PRO A 1 73 ? 20.433 13.627 10.198 1.00 53.44 73 PRO A O 1
ATOM 568 N N . THR A 1 74 ? 20.202 11.398 10.200 1.00 56.59 74 THR A N 1
ATOM 569 C CA . THR A 1 74 ? 21.450 11.134 10.902 1.00 56.59 74 THR A CA 1
ATOM 570 C C . THR A 1 74 ? 22.523 11.130 9.831 1.00 56.59 74 THR A C 1
ATOM 572 O O . THR A 1 74 ? 22.753 10.123 9.162 1.00 56.59 74 THR A O 1
ATOM 575 N N . THR A 1 75 ? 23.141 12.285 9.618 1.00 66.31 75 THR A N 1
ATOM 576 C CA . THR A 1 75 ? 24.348 12.408 8.809 1.00 66.31 75 THR A CA 1
ATOM 577 C C . THR A 1 75 ? 25.440 11.547 9.446 1.00 66.31 75 THR A C 1
ATOM 579 O O . THR A 1 75 ? 26.040 11.921 10.448 1.00 66.31 75 THR A O 1
ATOM 582 N N . GLY A 1 76 ? 25.668 10.354 8.886 1.00 63.25 76 GLY A N 1
ATOM 583 C CA . GLY A 1 76 ? 26.853 9.542 9.184 1.00 63.25 76 GLY A CA 1
ATOM 584 C C . GLY A 1 76 ? 26.643 8.116 9.699 1.00 63.25 76 GLY A C 1
ATOM 585 O O . GLY A 1 76 ? 27.635 7.474 10.035 1.00 63.25 76 GLY A O 1
ATOM 586 N N . ARG A 1 77 ? 25.424 7.559 9.749 1.00 73.44 77 ARG A N 1
ATOM 587 C CA . ARG A 1 77 ? 25.275 6.125 10.072 1.00 73.44 77 ARG A CA 1
ATOM 588 C C . ARG A 1 77 ? 25.590 5.270 8.842 1.00 73.44 77 ARG A C 1
ATOM 590 O O . ARG A 1 77 ? 24.730 5.075 7.988 1.00 73.44 77 ARG A O 1
ATOM 597 N N . SER A 1 78 ? 26.804 4.730 8.761 1.00 70.56 78 SER A N 1
ATOM 598 C CA . SER A 1 78 ? 27.104 3.646 7.826 1.00 70.56 78 SER A CA 1
ATOM 599 C C . SER A 1 78 ? 26.366 2.382 8.278 1.00 70.56 78 SER A C 1
ATOM 601 O O . SER A 1 78 ? 26.618 1.826 9.347 1.00 70.56 78 SER A O 1
ATOM 603 N N . ILE A 1 79 ? 25.393 1.941 7.482 1.00 75.94 79 ILE A N 1
ATOM 604 C CA . ILE A 1 79 ? 24.761 0.635 7.668 1.00 75.94 79 ILE A CA 1
ATOM 605 C C . ILE A 1 79 ? 25.716 -0.388 7.056 1.00 75.94 79 ILE A C 1
ATOM 607 O O . ILE A 1 79 ? 25.934 -0.387 5.847 1.00 75.94 79 ILE A O 1
ATOM 611 N N . ASN A 1 80 ? 26.312 -1.242 7.887 1.00 71.31 80 ASN A N 1
ATOM 612 C CA . ASN A 1 80 ? 27.084 -2.381 7.403 1.00 71.31 80 ASN A CA 1
ATOM 613 C C . ASN A 1 80 ? 26.102 -3.432 6.864 1.00 71.31 80 ASN A C 1
ATOM 615 O O . ASN A 1 80 ? 25.591 -4.267 7.612 1.00 71.31 80 ASN A O 1
ATOM 619 N N . ILE A 1 81 ? 25.767 -3.324 5.578 1.00 79.62 81 ILE A N 1
ATOM 620 C CA . ILE A 1 81 ? 24.994 -4.339 4.865 1.00 79.62 81 ILE A CA 1
ATOM 621 C C . ILE A 1 81 ? 25.980 -5.457 4.538 1.00 79.62 81 ILE A C 1
ATOM 623 O O . ILE A 1 81 ? 26.829 -5.307 3.662 1.00 79.62 81 ILE A O 1
ATOM 627 N N . ASN A 1 82 ? 25.897 -6.563 5.281 1.00 76.50 82 ASN A N 1
ATOM 628 C CA . ASN A 1 82 ? 26.670 -7.761 4.973 1.00 76.50 82 ASN A CA 1
ATOM 629 C C . ASN A 1 82 ? 26.418 -8.147 3.504 1.00 76.50 82 ASN A C 1
ATOM 631 O O . ASN A 1 82 ? 25.266 -8.214 3.079 1.00 76.50 82 ASN A O 1
ATOM 635 N N . ALA A 1 83 ? 27.477 -8.399 2.732 1.00 72.88 83 ALA A N 1
ATOM 636 C CA . ALA A 1 83 ? 27.386 -8.749 1.314 1.00 72.88 83 ALA A CA 1
ATOM 637 C C . ALA A 1 83 ? 26.584 -10.042 1.051 1.00 72.88 83 ALA A C 1
ATOM 639 O O . ALA A 1 83 ? 26.205 -10.309 -0.086 1.00 72.88 83 ALA A O 1
ATOM 640 N N . THR A 1 84 ? 26.311 -10.839 2.090 1.00 75.69 84 THR A N 1
ATOM 641 C CA . THR A 1 84 ? 25.446 -12.026 2.022 1.00 75.69 84 THR A CA 1
ATOM 642 C C . THR A 1 84 ? 23.970 -11.745 2.322 1.00 75.69 84 THR A C 1
ATOM 644 O O . THR A 1 84 ? 23.143 -12.648 2.185 1.00 75.69 84 THR A O 1
ATOM 647 N N . THR A 1 85 ? 23.609 -10.519 2.714 1.00 77.56 85 THR A N 1
ATOM 648 C CA . THR A 1 85 ? 22.211 -10.114 2.884 1.00 77.56 85 THR A CA 1
ATOM 649 C C . THR A 1 85 ? 21.555 -10.042 1.511 1.00 77.56 85 THR A C 1
ATOM 651 O O . THR A 1 85 ? 21.798 -9.123 0.732 1.00 77.56 85 THR A O 1
ATOM 654 N N . THR A 1 86 ? 20.702 -11.016 1.212 1.00 72.12 86 THR A N 1
ATOM 655 C CA . THR A 1 86 ? 19.778 -10.928 0.082 1.00 72.12 86 THR A CA 1
ATOM 656 C C . THR A 1 86 ? 18.558 -10.128 0.525 1.00 72.12 86 THR A C 1
ATOM 658 O O . THR A 1 86 ? 18.025 -10.343 1.615 1.00 72.12 86 THR A O 1
ATOM 661 N N . TRP A 1 87 ? 18.122 -9.167 -0.291 1.00 72.12 87 TRP A N 1
ATOM 662 C CA . TRP A 1 87 ? 16.824 -8.533 -0.076 1.00 72.12 87 TRP A CA 1
ATOM 663 C C . TRP A 1 87 ? 15.759 -9.625 -0.108 1.00 72.12 87 TRP A C 1
ATOM 665 O O . TRP A 1 87 ? 15.715 -10.409 -1.057 1.00 72.12 87 TRP A O 1
ATOM 675 N N . ILE A 1 88 ? 14.909 -9.691 0.918 1.00 76.38 88 ILE A N 1
ATOM 676 C CA . ILE A 1 88 ? 13.764 -10.599 0.884 1.00 76.38 88 ILE A CA 1
ATOM 677 C C . ILE A 1 88 ? 12.822 -10.062 -0.196 1.00 76.38 88 ILE A C 1
ATOM 679 O O . ILE A 1 88 ? 12.131 -9.062 0.001 1.00 76.38 88 ILE A O 1
ATOM 683 N N . GLN A 1 89 ? 12.855 -10.680 -1.376 1.00 78.81 89 GLN A N 1
ATOM 684 C CA . GLN A 1 89 ? 12.079 -10.243 -2.527 1.00 78.81 89 GLN A CA 1
ATOM 685 C C . GLN A 1 89 ? 10.605 -10.616 -2.325 1.00 78.81 89 GLN A C 1
ATOM 687 O O . GLN A 1 89 ? 10.165 -11.701 -2.690 1.00 78.81 89 GLN A O 1
ATOM 692 N N . HIS A 1 90 ? 9.822 -9.691 -1.772 1.00 81.81 90 HIS A N 1
ATOM 693 C CA . HIS A 1 90 ? 8.356 -9.758 -1.745 1.00 81.81 90 HIS A CA 1
ATOM 694 C C . HIS A 1 90 ? 7.739 -9.125 -3.008 1.00 81.81 90 HIS A C 1
ATOM 696 O O . HIS A 1 90 ? 6.765 -8.383 -2.928 1.00 81.81 90 HIS A O 1
ATOM 702 N N . ALA A 1 91 ? 8.330 -9.366 -4.180 1.00 82.56 91 ALA A N 1
ATOM 703 C CA . ALA A 1 91 ? 7.903 -8.769 -5.444 1.00 82.56 91 ALA A CA 1
ATOM 704 C C . ALA A 1 91 ? 7.980 -9.785 -6.588 1.00 82.56 91 ALA A C 1
ATOM 706 O O . ALA A 1 91 ? 8.875 -10.628 -6.616 1.00 82.56 91 ALA A O 1
ATOM 707 N N . THR A 1 92 ? 7.063 -9.678 -7.550 1.00 85.56 92 THR A N 1
ATOM 708 C CA . THR A 1 92 ? 7.093 -10.471 -8.788 1.00 85.56 92 THR A CA 1
ATOM 709 C C . THR A 1 92 ? 7.635 -9.613 -9.923 1.00 85.56 92 THR A C 1
ATOM 711 O O . THR A 1 92 ? 7.203 -8.478 -10.105 1.00 85.56 92 THR A O 1
ATOM 714 N N . THR A 1 93 ? 8.571 -10.145 -10.706 1.00 86.81 93 THR A N 1
ATOM 715 C CA . THR A 1 93 ? 9.055 -9.472 -11.917 1.00 86.81 93 THR A CA 1
ATOM 716 C C . THR A 1 93 ? 8.019 -9.609 -13.030 1.00 86.81 93 THR A C 1
ATOM 718 O O . THR A 1 93 ? 7.760 -10.716 -13.498 1.00 86.81 93 THR A O 1
ATOM 721 N N . LEU A 1 94 ? 7.434 -8.488 -13.458 1.00 87.31 94 LEU A N 1
ATOM 722 C CA . LEU A 1 94 ? 6.417 -8.455 -14.519 1.00 87.31 94 LEU A CA 1
ATOM 723 C C . LEU A 1 94 ? 7.019 -8.267 -15.920 1.00 87.31 94 LEU A C 1
ATOM 725 O O . LEU A 1 94 ? 6.527 -8.842 -16.892 1.00 87.31 94 LEU A O 1
ATOM 729 N N . ALA A 1 95 ? 8.108 -7.502 -16.025 1.00 88.38 95 ALA A N 1
ATOM 730 C CA . ALA A 1 95 ? 8.805 -7.232 -17.277 1.00 88.38 95 ALA A CA 1
ATOM 731 C C . ALA A 1 95 ? 10.323 -7.125 -17.062 1.00 88.38 95 ALA A C 1
ATOM 733 O O . ALA A 1 95 ? 10.777 -6.714 -15.994 1.00 88.38 95 ALA A O 1
ATOM 734 N N . GLY A 1 96 ? 11.103 -7.493 -18.082 1.00 82.38 96 GLY A N 1
ATOM 735 C CA . GLY A 1 96 ? 12.569 -7.517 -18.029 1.00 82.38 96 GLY A CA 1
ATOM 736 C C . GLY A 1 96 ? 13.151 -8.914 -17.774 1.00 82.38 96 GLY A C 1
ATOM 737 O O . GLY A 1 96 ? 12.468 -9.928 -17.904 1.00 82.38 96 GLY A O 1
ATOM 738 N N . GLY A 1 97 ? 14.452 -8.990 -17.475 1.00 76.12 97 GLY A N 1
ATOM 739 C CA . GLY A 1 97 ? 15.164 -10.257 -17.220 1.00 76.12 97 GLY A CA 1
ATOM 740 C C . GLY A 1 97 ? 15.481 -11.103 -18.464 1.00 76.12 97 GLY A C 1
ATOM 741 O O . GLY A 1 97 ? 16.153 -12.128 -18.359 1.00 76.12 97 GLY A O 1
ATOM 742 N N . ARG A 1 98 ? 15.030 -10.676 -19.647 1.00 75.62 98 ARG A N 1
ATOM 743 C CA . ARG A 1 98 ? 15.413 -11.189 -20.971 1.00 75.62 98 ARG A CA 1
ATOM 744 C C . ARG A 1 98 ? 15.680 -9.999 -21.892 1.00 75.62 98 ARG A C 1
ATOM 746 O O . ARG A 1 98 ? 15.248 -8.893 -21.573 1.00 75.62 98 ARG A O 1
ATOM 753 N N . GLU A 1 99 ? 16.392 -10.230 -22.994 1.00 86.25 99 GLU A N 1
ATOM 754 C CA . GLU A 1 99 ? 16.687 -9.212 -24.013 1.00 86.25 99 GLU A CA 1
ATOM 755 C C . GLU A 1 99 ? 15.455 -8.363 -24.372 1.00 86.25 99 GLU A C 1
ATOM 757 O O . GLU A 1 99 ? 14.307 -8.828 -24.290 1.00 86.25 99 GLU A O 1
ATOM 762 N N . GLY A 1 100 ? 15.711 -7.116 -24.774 1.00 89.00 100 GLY A N 1
ATOM 763 C CA . GLY A 1 100 ? 14.666 -6.169 -25.146 1.00 89.00 100 GLY A CA 1
ATOM 764 C C . GLY A 1 100 ? 13.813 -6.658 -26.317 1.00 89.00 100 GLY A C 1
ATOM 765 O O . GLY A 1 100 ? 14.262 -7.421 -27.172 1.00 89.00 100 GLY A O 1
ATOM 766 N N . GLY A 1 101 ? 12.549 -6.244 -26.343 1.00 90.56 101 GLY A N 1
ATOM 767 C CA . GLY A 1 101 ? 11.604 -6.640 -27.382 1.00 90.56 101 GLY A CA 1
ATOM 768 C C . GLY A 1 101 ? 10.250 -5.960 -27.225 1.00 90.56 101 GLY A C 1
ATOM 769 O O . GLY A 1 101 ? 10.031 -5.211 -26.282 1.00 90.56 101 GLY A O 1
ATOM 770 N N . ARG A 1 102 ? 9.324 -6.246 -28.145 1.00 89.94 102 ARG A N 1
ATOM 771 C CA . ARG A 1 102 ? 8.004 -5.587 -28.222 1.00 89.94 102 ARG A CA 1
ATOM 772 C C . ARG A 1 102 ? 6.895 -6.262 -27.405 1.00 89.94 102 ARG A C 1
ATOM 774 O O . ARG A 1 102 ? 5.758 -5.794 -27.412 1.00 89.94 102 ARG A O 1
ATOM 781 N N . ARG A 1 103 ? 7.166 -7.375 -26.718 1.00 91.81 103 ARG A N 1
ATOM 782 C CA . ARG A 1 103 ? 6.159 -8.029 -25.857 1.00 91.81 103 ARG A CA 1
ATOM 783 C C . ARG A 1 103 ? 5.904 -7.193 -24.605 1.00 91.81 103 ARG A C 1
ATOM 785 O O . ARG A 1 103 ? 6.737 -6.379 -24.233 1.00 91.81 103 ARG A O 1
ATOM 792 N N . LEU A 1 104 ? 4.761 -7.391 -23.949 1.00 90.12 104 LEU A N 1
ATOM 793 C CA . LEU A 1 104 ? 4.412 -6.629 -22.745 1.00 90.12 104 LEU A CA 1
ATOM 794 C C . LEU A 1 104 ? 5.438 -6.855 -21.619 1.00 90.12 104 LEU A C 1
ATOM 796 O O . LEU A 1 104 ? 5.875 -5.908 -20.984 1.00 90.12 104 LEU A O 1
ATOM 800 N N . ASN A 1 105 ? 5.905 -8.095 -21.449 1.00 90.19 105 ASN A N 1
ATOM 801 C CA . ASN A 1 105 ? 6.916 -8.482 -20.460 1.00 90.19 105 ASN A CA 1
ATOM 802 C C . ASN A 1 105 ? 8.377 -8.244 -20.902 1.00 90.19 105 ASN A C 1
ATOM 804 O O . ASN A 1 105 ? 9.303 -8.727 -20.248 1.00 90.19 105 ASN A O 1
ATOM 808 N N . GLN A 1 106 ? 8.604 -7.538 -22.011 1.00 92.19 106 GLN A N 1
ATOM 809 C CA . GLN A 1 106 ? 9.933 -7.159 -22.488 1.00 92.19 106 GLN A CA 1
ATOM 810 C C . GLN A 1 106 ? 9.992 -5.640 -22.590 1.00 92.19 106 GLN A C 1
ATOM 812 O O . GLN A 1 106 ? 9.175 -5.043 -23.283 1.00 92.19 106 GLN A O 1
ATOM 817 N N . LEU A 1 107 ? 10.958 -5.039 -21.897 1.00 91.00 107 LEU A N 1
ATOM 818 C CA . LEU A 1 107 ? 11.230 -3.611 -22.004 1.00 91.00 107 LEU A CA 1
ATOM 819 C C . LEU A 1 107 ? 12.407 -3.394 -22.952 1.00 91.00 107 LEU A C 1
ATOM 821 O O . LEU A 1 107 ? 13.381 -4.148 -22.883 1.00 91.00 107 LEU A O 1
ATOM 825 N N . TYR A 1 108 ? 12.343 -2.380 -23.812 1.00 92.81 108 TYR A N 1
ATOM 826 C CA . TYR A 1 108 ? 13.452 -2.014 -24.690 1.00 92.81 108 TYR A CA 1
ATOM 827 C C . TYR A 1 108 ? 13.805 -0.534 -24.545 1.00 92.81 108 TYR A C 1
ATOM 829 O O . TYR A 1 108 ? 13.037 0.341 -24.934 1.00 92.81 108 TYR A O 1
ATOM 837 N N . ASN A 1 109 ? 14.973 -0.291 -23.939 1.00 92.00 109 ASN A N 1
ATOM 838 C CA . ASN A 1 109 ? 15.523 1.033 -23.642 1.00 92.00 109 ASN A CA 1
ATOM 839 C C . ASN A 1 109 ? 14.486 2.005 -23.023 1.00 92.00 109 ASN A C 1
ATOM 841 O O . ASN A 1 109 ? 14.157 3.031 -23.623 1.00 92.00 109 ASN A O 1
ATOM 845 N N . PRO A 1 110 ? 13.899 1.662 -21.859 1.00 92.62 110 PRO A N 1
ATOM 846 C CA . PRO A 1 110 ? 12.992 2.567 -21.165 1.00 92.62 110 PRO A CA 1
ATOM 847 C C . PRO A 1 110 ? 13.740 3.811 -20.677 1.00 92.62 110 PRO A C 1
ATOM 849 O O . PRO A 1 110 ? 14.811 3.694 -20.084 1.00 92.62 110 PRO A O 1
ATOM 852 N N . ASP A 1 111 ? 13.158 4.985 -20.909 1.00 95.06 111 ASP A N 1
ATOM 853 C CA . ASP A 1 111 ? 13.766 6.281 -20.576 1.00 95.06 111 ASP A CA 1
ATOM 854 C C . ASP A 1 111 ? 13.293 6.800 -19.209 1.00 95.06 111 ASP A C 1
ATOM 856 O O . ASP A 1 111 ? 14.050 7.408 -18.455 1.00 95.06 111 ASP A O 1
ATOM 860 N N . SER A 1 112 ? 12.037 6.520 -18.843 1.00 94.69 112 SER A N 1
ATOM 861 C CA . SER A 1 112 ? 11.464 6.977 -17.575 1.00 94.69 112 SER A CA 1
ATOM 862 C C . SER A 1 112 ? 10.377 6.055 -17.021 1.00 94.69 112 SER A C 1
ATOM 864 O O . SER A 1 112 ? 9.765 5.259 -17.741 1.00 94.69 112 SER A O 1
ATOM 866 N N . VAL A 1 113 ? 10.152 6.178 -15.709 1.00 95.06 113 VAL A N 1
ATOM 867 C CA . VAL A 1 113 ? 9.110 5.485 -14.947 1.00 95.06 113 VAL A CA 1
ATOM 868 C C . VAL A 1 113 ? 8.343 6.489 -14.087 1.00 95.06 113 VAL A C 1
ATOM 870 O O . VAL A 1 113 ? 8.943 7.373 -13.474 1.00 95.06 113 VAL A O 1
ATOM 873 N N . TYR A 1 114 ? 7.023 6.343 -14.031 1.00 96.56 114 TYR A N 1
ATOM 874 C CA . TYR A 1 114 ? 6.130 7.116 -13.176 1.00 96.56 114 TYR A CA 1
ATOM 875 C C . TYR A 1 114 ? 5.191 6.175 -12.420 1.00 96.56 114 TYR A C 1
ATOM 877 O O . TYR A 1 114 ? 4.692 5.205 -12.989 1.00 96.56 114 TYR A O 1
ATOM 885 N N . VAL A 1 115 ? 4.961 6.462 -11.141 1.00 96.06 115 VAL A N 1
ATOM 886 C CA . VAL A 1 115 ? 4.005 5.735 -10.301 1.00 96.06 115 VAL A CA 1
ATOM 887 C C . VAL A 1 115 ? 2.798 6.635 -10.100 1.00 96.06 115 VAL A C 1
ATOM 889 O O . VAL A 1 115 ? 2.931 7.754 -9.612 1.00 96.06 115 VAL A O 1
ATOM 892 N N . ASP A 1 116 ? 1.643 6.141 -10.519 1.00 94.50 116 ASP A N 1
ATOM 893 C CA . ASP A 1 116 ? 0.357 6.778 -10.294 1.00 94.50 116 ASP A CA 1
ATOM 894 C C . ASP A 1 116 ? -0.200 6.269 -8.963 1.00 94.50 116 ASP A C 1
ATOM 896 O O . ASP A 1 116 ? -0.562 5.094 -8.851 1.00 94.50 116 ASP A O 1
ATOM 900 N N . ASP A 1 117 ? -0.222 7.136 -7.952 1.00 95.00 117 ASP A N 1
ATOM 901 C CA . ASP A 1 117 ? -0.692 6.795 -6.607 1.00 95.00 117 ASP A CA 1
ATOM 902 C C . ASP A 1 117 ? -2.212 6.558 -6.555 1.00 95.00 117 ASP A C 1
ATOM 904 O O . ASP A 1 117 ? -2.677 5.782 -5.713 1.00 95.00 117 ASP A O 1
ATOM 908 N N . ASP A 1 118 ? -2.982 7.165 -7.465 1.00 96.12 118 ASP A N 1
ATOM 909 C CA . ASP A 1 118 ? -4.442 7.039 -7.503 1.00 96.12 118 ASP A CA 1
ATOM 910 C C . ASP A 1 118 ? -4.840 5.668 -8.068 1.00 96.12 118 ASP A C 1
ATOM 912 O O . ASP A 1 118 ? -5.569 4.892 -7.435 1.00 96.12 118 ASP A O 1
ATOM 916 N N . ASP A 1 119 ? -4.293 5.324 -9.236 1.00 94.88 119 ASP A N 1
ATOM 917 C CA . ASP A 1 119 ? -4.563 4.049 -9.908 1.00 94.88 119 ASP A CA 1
ATOM 918 C C . ASP A 1 119 ? -3.670 2.901 -9.407 1.00 94.88 119 ASP A C 1
ATOM 920 O O . ASP A 1 119 ? -3.900 1.740 -9.760 1.00 94.88 119 ASP A O 1
ATOM 924 N N . ARG A 1 120 ? -2.659 3.201 -8.578 1.00 94.19 120 ARG A N 1
ATOM 925 C CA . ARG A 1 120 ? -1.598 2.272 -8.131 1.00 94.19 120 ARG A CA 1
ATOM 926 C C . ARG A 1 120 ? -0.923 1.559 -9.300 1.00 94.19 120 ARG A C 1
ATOM 928 O O . ARG A 1 120 ? -0.613 0.370 -9.222 1.00 94.19 120 ARG A O 1
ATOM 935 N N . SER A 1 121 ? -0.725 2.300 -10.386 1.00 94.81 121 SER A N 1
ATOM 936 C CA . SER A 1 121 ? -0.181 1.780 -11.637 1.00 94.81 121 SER A CA 1
ATOM 937 C C . SER A 1 121 ? 1.196 2.343 -11.930 1.00 94.81 121 SER A C 1
ATOM 939 O O . SER A 1 121 ? 1.550 3.431 -11.475 1.00 94.81 121 SER A O 1
ATOM 941 N N . ILE A 1 122 ? 1.976 1.601 -12.707 1.00 93.94 122 ILE A N 1
ATOM 942 C CA . ILE A 1 122 ? 3.309 2.016 -13.131 1.00 93.94 122 ILE A CA 1
ATOM 943 C C . ILE A 1 122 ? 3.263 2.314 -14.623 1.00 93.94 122 ILE A C 1
ATOM 945 O O . ILE A 1 122 ? 2.999 1.432 -15.439 1.00 93.94 122 ILE A O 1
ATOM 949 N N . LEU A 1 123 ? 3.552 3.561 -14.980 1.00 94.94 123 LEU A N 1
ATOM 950 C CA . LEU A 1 123 ? 3.709 4.008 -16.355 1.00 94.94 123 LEU A CA 1
ATOM 951 C C . LEU A 1 123 ? 5.193 3.998 -16.724 1.00 94.94 123 LEU A C 1
ATOM 953 O O . LEU A 1 123 ? 6.023 4.561 -16.013 1.00 94.94 123 LEU A O 1
ATOM 957 N N . ILE A 1 124 ? 5.528 3.363 -17.842 1.00 94.81 124 ILE A N 1
ATOM 958 C CA . ILE A 1 124 ? 6.897 3.257 -18.354 1.00 94.81 124 ILE A CA 1
ATOM 959 C C . ILE A 1 124 ? 6.928 3.841 -19.763 1.00 94.81 124 ILE A C 1
ATOM 961 O O . ILE A 1 124 ? 6.169 3.397 -20.628 1.00 94.81 124 ILE A O 1
ATOM 965 N N . ALA A 1 125 ? 7.813 4.811 -19.996 1.00 95.94 125 ALA A N 1
ATOM 966 C CA . ALA A 1 125 ? 8.080 5.342 -21.327 1.00 95.94 125 ALA A CA 1
ATOM 967 C C . ALA A 1 125 ? 9.203 4.537 -21.988 1.00 95.94 125 ALA A C 1
ATOM 969 O O . ALA A 1 125 ? 10.363 4.615 -21.578 1.00 95.94 125 ALA A O 1
ATOM 970 N N . GLU A 1 126 ? 8.858 3.746 -23.001 1.00 94.06 126 GLU A N 1
ATOM 971 C CA . GLU A 1 126 ? 9.814 2.936 -23.749 1.00 94.06 126 GLU A CA 1
ATOM 972 C C . GLU A 1 126 ? 10.217 3.637 -25.040 1.00 94.06 126 GLU A C 1
ATOM 974 O O . GLU A 1 126 ? 9.467 3.606 -26.018 1.00 94.06 126 GLU A O 1
ATOM 979 N N . TRP A 1 127 ? 11.412 4.236 -25.037 1.00 92.81 127 TRP A N 1
ATOM 980 C CA . TRP A 1 127 ? 11.936 4.975 -26.184 1.00 92.81 127 TRP A CA 1
ATOM 981 C C . TRP A 1 127 ? 12.018 4.072 -27.414 1.00 92.81 127 TRP A C 1
ATOM 983 O O . TRP A 1 127 ? 11.417 4.376 -28.434 1.00 92.81 127 TRP A O 1
ATOM 993 N N . GLU A 1 128 ? 12.732 2.947 -27.343 1.00 92.75 128 GLU A N 1
ATOM 994 C CA . GLU A 1 128 ? 13.022 2.128 -28.538 1.00 92.75 128 GLU A CA 1
ATOM 995 C C . GLU A 1 128 ? 11.822 1.307 -29.033 1.00 92.75 128 GLU A C 1
ATOM 997 O O . GLU A 1 128 ? 11.819 0.772 -30.144 1.00 92.75 128 GLU A O 1
ATOM 1002 N N . ASN A 1 129 ? 10.785 1.179 -28.205 1.00 93.12 129 ASN A N 1
ATOM 1003 C CA . ASN A 1 129 ? 9.532 0.547 -28.601 1.00 93.12 129 ASN A CA 1
ATOM 1004 C C . ASN A 1 129 ? 8.460 1.563 -29.032 1.00 93.12 129 ASN A C 1
ATOM 1006 O O . ASN A 1 129 ? 7.359 1.128 -29.380 1.00 93.12 129 ASN A O 1
ATOM 1010 N N . ASP A 1 130 ? 8.764 2.867 -29.011 1.00 95.12 130 ASP A N 1
ATOM 1011 C CA . ASP A 1 130 ? 7.851 3.966 -29.347 1.00 95.12 130 ASP A CA 1
ATOM 1012 C C . ASP A 1 130 ? 6.494 3.863 -28.623 1.00 95.12 130 ASP A C 1
ATOM 1014 O O . ASP A 1 130 ? 5.428 4.039 -29.222 1.00 95.12 130 ASP A O 1
ATOM 1018 N N . ARG A 1 131 ? 6.500 3.504 -27.330 1.00 95.19 131 ARG A N 1
ATOM 1019 C CA . ARG A 1 131 ? 5.257 3.267 -26.575 1.00 95.19 131 ARG A CA 1
ATOM 1020 C C . ARG A 1 131 ? 5.328 3.701 -25.118 1.00 95.19 131 ARG A C 1
ATOM 1022 O O . ARG A 1 131 ? 6.393 3.756 -24.512 1.00 95.19 131 ARG A O 1
ATOM 1029 N N . ILE A 1 132 ? 4.145 3.898 -24.539 1.00 94.50 132 ILE A N 1
ATOM 1030 C CA . ILE A 1 132 ? 3.939 3.974 -23.091 1.00 94.50 132 ILE A CA 1
ATOM 1031 C C . ILE A 1 132 ? 3.238 2.689 -22.640 1.00 94.50 132 ILE A C 1
ATOM 1033 O O . ILE A 1 132 ? 2.225 2.305 -23.228 1.00 94.50 132 ILE A O 1
ATOM 1037 N N . VAL A 1 133 ? 3.763 2.024 -21.611 1.00 93.31 133 VAL A N 1
ATOM 1038 C CA . VAL A 1 133 ? 3.158 0.821 -21.014 1.00 93.31 133 VAL A CA 1
ATOM 1039 C C . VAL A 1 133 ? 2.665 1.137 -19.611 1.00 93.31 133 VAL A C 1
ATOM 1041 O O . VAL A 1 133 ? 3.381 1.774 -18.846 1.00 93.31 133 VAL A O 1
ATOM 1044 N N . LYS A 1 134 ? 1.457 0.669 -19.279 1.00 93.00 134 LYS A N 1
ATOM 1045 C CA . LYS A 1 134 ? 0.873 0.724 -17.934 1.00 93.00 134 LYS A CA 1
ATOM 1046 C C . LYS A 1 134 ? 0.845 -0.687 -17.345 1.00 93.00 134 LYS A C 1
ATOM 1048 O O . LYS A 1 134 ? 0.324 -1.596 -17.996 1.00 93.00 134 LYS A O 1
ATOM 1053 N N . TRP A 1 135 ? 1.405 -0.844 -16.152 1.00 90.69 135 TRP A N 1
ATOM 1054 C CA . TRP A 1 135 ? 1.366 -2.058 -15.334 1.00 90.69 135 TRP A CA 1
ATOM 1055 C C . TRP A 1 135 ? 0.540 -1.849 -14.073 1.00 90.69 135 TRP A C 1
ATOM 1057 O O . TRP A 1 135 ? 0.582 -0.718 -13.535 1.00 90.69 135 TRP A O 1
#

Radius of gyration: 45.35 Å; Cα contacts (8 Å, |Δi|>4): 77; chains: 1; bounding box: 104×25×126 Å

Foldseek 3Di:
DDDDDDDDDDPPVVVVVVVVVVVVVVVVVVVVVVVVVVVVVVVVVVVVVVVVVVVVVVVVVVVVVPPPPPPDPPPPDDDPPPPPDDDPPPDDQQADPDAADQDLNHAAQWDDWDQDPVVRWIWIHRPVNNDIHID